Protein AF-A0A060C1S2-F1 (afdb_monomer)

Secondary structure (DSSP, 8-state):
-EE--SS-SS-HHHHHHHHTT--EEEESSTTHHHH--BTTTEEEESS--HHHHHHHHHHHHHHHHT-

InterPro domains:
  IPR001296 Glycosyl transferase, family 1 [PF00534] (2-64)
  IPR050194 Glycosyltransferase group 1 [PTHR45947] (1-64)

Foldseek 3Di:
DEALDPADAAPVVLLVCLVVVHEYEYEPHHNVCVSDPDPPSYHYFHDRPVVSVVVRVVVSVVVVVVD

Organism: NCBI:txid159447

Nearest PDB structures (foldseek):
  3c48-assembly1_A  TM=9.764E-01  e=1.259E-06  Corynebacterium glutamicum
  3c48-assembly1_B  TM=9.838E-01  e=2.659E-06  Corynebacterium glutamicum
  3c4q-assembly2_B  TM=9.684E-01  e=2.659E-06  Corynebacterium glutamicum
  5d00-assembly1_A  TM=9.392E-01  e=2.548E-03  Bacillus subtilis subsp. subtilis str. 168
  6tvp-assembly1_B  TM=7.981E-01  e=3.831E-03  Mycolicibacterium smegmatis MC2 155

Sequence (67 aa):
MAVPSHNESFGLVALEAQACGTPVVAARVGGLPVAV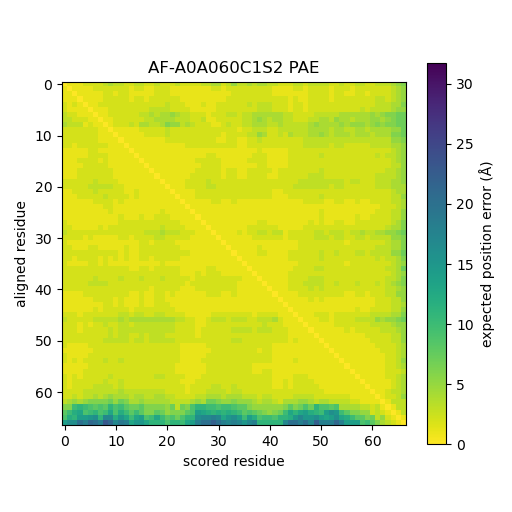ADGRSGLLVTGHEPAAWADVLTEALRRRAEL

Radius of gyration: 10.91 Å; Cα contacts (8 Å, |Δi|>4): 107; chains: 1; bounding box: 30×17×26 Å

Structure (mmCIF, N/CA/C/O backbone):
data_AF-A0A060C1S2-F1
#
_entry.id   AF-A0A060C1S2-F1
#
loop_
_atom_site.group_PDB
_atom_site.id
_atom_site.type_symbol
_atom_site.label_atom_id
_atom_site.label_alt_id
_atom_site.label_comp_id
_atom_site.label_asym_id
_atom_site.label_entity_id
_atom_site.label_seq_id
_atom_site.pdbx_PDB_ins_code
_atom_site.Cartn_x
_atom_site.Cartn_y
_atom_site.Cartn_z
_atom_site.occupancy
_atom_site.B_iso_or_equiv
_atom_site.auth_seq_id
_atom_site.auth_comp_id
_atom_site.auth_asym_id
_atom_site.auth_atom_id
_atom_site.pdbx_PDB_model_num
ATOM 1 N N . MET A 1 1 ? -5.021 6.089 -0.238 1.00 95.12 1 MET A N 1
ATOM 2 C CA . MET A 1 1 ? -3.813 6.865 -0.578 1.00 95.12 1 MET A CA 1
ATOM 3 C C . MET A 1 1 ? -2.901 5.995 -1.430 1.00 95.12 1 MET A C 1
ATOM 5 O O . MET A 1 1 ? -2.703 4.839 -1.073 1.00 95.12 1 MET A O 1
ATOM 9 N N . ALA A 1 2 ? -2.379 6.525 -2.536 1.00 97.62 2 ALA A N 1
ATOM 10 C CA . ALA A 1 2 ? -1.364 5.860 -3.352 1.00 97.62 2 ALA A CA 1
ATOM 11 C C . ALA A 1 2 ? 0.016 6.473 -3.062 1.00 97.62 2 ALA A C 1
ATOM 13 O O . ALA A 1 2 ? 0.128 7.697 -3.016 1.00 97.62 2 ALA A O 1
ATOM 14 N N . VAL A 1 3 ? 1.049 5.643 -2.892 1.00 97.88 3 VAL A N 1
ATOM 15 C CA . VAL A 1 3 ? 2.443 6.073 -2.666 1.00 97.88 3 VAL A CA 1
ATOM 16 C C . VAL A 1 3 ? 3.364 5.463 -3.736 1.00 97.88 3 VAL A C 1
ATOM 18 O O . VAL A 1 3 ? 4.100 4.516 -3.446 1.00 97.88 3 VAL A O 1
ATOM 21 N N . PRO A 1 4 ? 3.311 5.943 -4.996 1.00 97.75 4 PRO A N 1
ATOM 22 C CA . PRO A 1 4 ? 4.070 5.391 -6.123 1.00 97.75 4 PRO A CA 1
ATOM 23 C C . PRO A 1 4 ? 5.515 5.910 -6.181 1.00 97.75 4 PRO A C 1
ATOM 25 O O . PRO A 1 4 ? 6.053 6.161 -7.257 1.00 97.75 4 PRO A O 1
ATOM 28 N N . SER A 1 5 ? 6.155 6.106 -5.026 1.00 97.38 5 SER A N 1
ATOM 29 C CA . SER A 1 5 ? 7.532 6.599 -4.948 1.00 97.38 5 SER A CA 1
ATOM 30 C C . SER A 1 5 ? 8.489 5.648 -5.672 1.00 97.38 5 SER A C 1
ATOM 32 O O . SER A 1 5 ? 8.361 4.431 -5.558 1.00 97.38 5 SER A O 1
ATOM 34 N N . HIS A 1 6 ? 9.469 6.183 -6.404 1.00 97.31 6 HIS A N 1
ATOM 35 C CA . HIS A 1 6 ? 10.590 5.389 -6.933 1.00 97.31 6 HIS A CA 1
ATOM 36 C C . HIS A 1 6 ? 11.661 5.129 -5.866 1.00 97.31 6 HIS A C 1
ATOM 38 O O . HIS A 1 6 ? 12.340 4.107 -5.901 1.00 97.31 6 HIS A O 1
ATOM 44 N N . ASN A 1 7 ? 11.786 6.040 -4.901 1.00 95.56 7 ASN A N 1
ATOM 45 C CA . ASN A 1 7 ? 12.645 5.913 -3.735 1.00 95.56 7 ASN A CA 1
ATOM 46 C C . ASN A 1 7 ? 11.950 6.574 -2.542 1.00 95.56 7 ASN A C 1
ATOM 48 O O . ASN A 1 7 ? 11.395 7.661 -2.685 1.00 95.56 7 ASN A O 1
ATOM 52 N N . GLU A 1 8 ? 11.981 5.928 -1.382 1.00 96.38 8 GLU A N 1
ATOM 53 C CA . GLU A 1 8 ? 11.340 6.416 -0.162 1.00 96.38 8 GLU A CA 1
ATOM 54 C C . GLU A 1 8 ? 12.170 5.990 1.047 1.00 96.38 8 GLU A C 1
ATOM 56 O O . GLU A 1 8 ? 12.572 4.832 1.146 1.00 96.38 8 GLU A O 1
ATOM 61 N N . SER A 1 9 ? 12.428 6.909 1.974 1.00 95.88 9 SER A N 1
ATOM 62 C CA . SER A 1 9 ? 13.274 6.613 3.131 1.00 95.88 9 SER A CA 1
ATOM 63 C C . SER A 1 9 ? 12.545 5.731 4.138 1.00 95.88 9 SER A C 1
ATOM 65 O O . SER A 1 9 ? 13.074 4.705 4.554 1.00 95.88 9 SER A O 1
ATOM 67 N N . PHE A 1 10 ? 11.322 6.112 4.518 1.00 95.25 10 PHE A N 1
ATOM 68 C CA . PHE A 1 10 ? 10.543 5.364 5.510 1.00 95.25 10 PHE A CA 1
ATOM 69 C C . PHE A 1 10 ? 9.050 5.310 5.189 1.00 95.25 10 PHE A C 1
ATOM 71 O O . PHE A 1 10 ? 8.426 4.287 5.431 1.00 95.25 10 PHE A O 1
ATOM 78 N N . GLY A 1 11 ? 8.470 6.360 4.598 1.00 95.12 11 GLY A N 1
ATOM 79 C CA . GLY A 1 11 ? 7.033 6.394 4.320 1.00 95.12 11 GLY A CA 1
ATOM 80 C C . GLY A 1 11 ? 6.186 6.865 5.504 1.00 95.12 11 GLY A C 1
ATOM 81 O O . GLY A 1 11 ? 5.138 6.289 5.782 1.00 95.12 11 GLY A O 1
ATOM 82 N N . LEU A 1 12 ? 6.604 7.936 6.189 1.00 97.38 12 LEU A N 1
ATOM 83 C CA . LEU A 1 12 ? 5.833 8.531 7.293 1.00 97.38 12 LEU A CA 1
ATOM 84 C C . LEU A 1 12 ? 4.406 8.910 6.873 1.00 97.38 12 LEU A C 1
ATOM 86 O O . LEU A 1 12 ? 3.463 8.611 7.595 1.00 97.38 12 LEU A O 1
ATOM 90 N N . VAL A 1 13 ? 4.228 9.444 5.663 1.00 96.50 13 VAL A N 1
ATOM 91 C CA . VAL A 1 13 ? 2.893 9.793 5.151 1.00 96.50 13 VAL A CA 1
ATOM 92 C C . VAL A 1 13 ? 2.007 8.548 4.979 1.00 96.50 13 VAL A C 1
ATOM 94 O O . VAL A 1 13 ? 0.801 8.599 5.206 1.00 96.50 13 VAL A O 1
ATOM 97 N N . ALA A 1 14 ? 2.593 7.391 4.644 1.00 97.62 14 ALA A N 1
ATOM 98 C CA . ALA A 1 14 ? 1.857 6.128 4.610 1.00 97.62 14 ALA A CA 1
ATOM 99 C C . ALA A 1 14 ? 1.405 5.699 6.018 1.00 97.62 14 ALA A C 1
ATOM 101 O O . ALA A 1 14 ? 0.313 5.154 6.168 1.00 97.62 14 ALA A O 1
ATOM 102 N N . LEU A 1 15 ? 2.209 5.944 7.057 1.00 97.50 15 LEU A N 1
ATOM 103 C CA . LEU A 1 15 ? 1.826 5.676 8.450 1.00 97.50 15 LEU A CA 1
ATOM 104 C C . LEU A 1 15 ? 0.733 6.629 8.939 1.00 97.50 15 LEU A C 1
ATOM 106 O O . LEU A 1 15 ? -0.223 6.182 9.565 1.00 97.50 15 LEU A O 1
ATOM 110 N N . GLU A 1 16 ? 0.832 7.916 8.615 1.00 98.25 16 GLU A N 1
ATOM 111 C CA . GLU A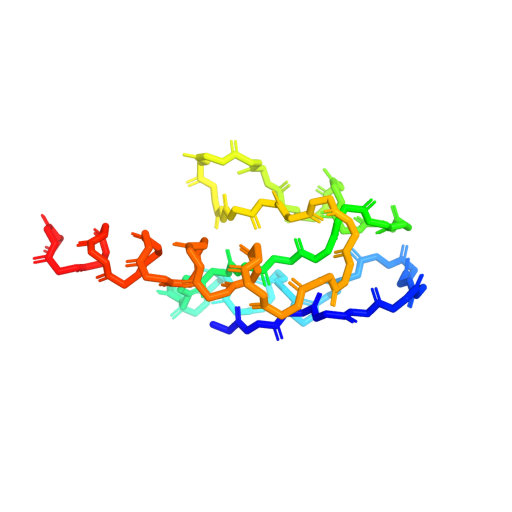 1 16 ? -0.190 8.915 8.948 1.00 98.25 16 GLU A CA 1
ATOM 112 C C . GLU A 1 16 ? -1.535 8.562 8.305 1.00 98.25 16 GLU A C 1
ATOM 114 O O . GLU A 1 16 ? -2.563 8.537 8.980 1.00 98.25 16 GLU A O 1
ATOM 119 N N . ALA A 1 17 ? -1.529 8.188 7.021 1.00 97.25 17 ALA A N 1
ATOM 120 C CA . ALA A 1 17 ? -2.734 7.737 6.335 1.00 97.25 17 ALA A CA 1
ATOM 121 C C . ALA A 1 17 ? -3.358 6.503 7.010 1.00 97.25 17 ALA A C 1
ATOM 123 O O . ALA A 1 17 ? -4.571 6.482 7.226 1.00 97.25 17 ALA A O 1
ATOM 124 N N . GLN A 1 18 ? -2.542 5.513 7.397 1.00 95.31 18 GLN A N 1
ATOM 125 C CA . GLN A 1 18 ? -3.003 4.339 8.149 1.00 95.31 18 GLN A CA 1
ATOM 126 C C . GLN A 1 18 ? -3.607 4.733 9.506 1.00 95.31 18 GLN A C 1
ATOM 128 O O . GLN A 1 18 ? -4.681 4.247 9.856 1.00 95.31 18 GLN A O 1
ATOM 133 N N . ALA A 1 19 ? -2.970 5.645 10.246 1.00 96.62 19 ALA A N 1
ATOM 134 C CA . ALA A 1 19 ? -3.470 6.140 11.530 1.00 96.62 19 ALA A CA 1
ATOM 135 C C . ALA A 1 19 ? -4.810 6.888 11.395 1.00 96.62 19 ALA A C 1
ATOM 137 O O . ALA A 1 19 ? -5.649 6.824 12.291 1.00 96.62 19 ALA A O 1
ATOM 138 N N . CYS A 1 20 ? -5.047 7.539 10.255 1.00 96.56 20 CYS A N 1
ATOM 139 C CA . CYS A 1 20 ? -6.324 8.163 9.910 1.00 96.56 20 CYS A CA 1
ATOM 140 C C . CYS A 1 20 ? -7.363 7.181 9.332 1.00 96.56 20 CYS A C 1
ATOM 142 O O . CYS A 1 20 ? -8.405 7.619 8.844 1.00 96.56 20 CYS A O 1
ATOM 144 N N . GLY A 1 21 ? -7.089 5.873 9.319 1.00 92.81 21 GLY A N 1
ATOM 145 C CA . GLY A 1 21 ? -7.990 4.861 8.756 1.00 92.81 21 GLY A CA 1
ATOM 146 C C . GLY A 1 21 ? -8.115 4.914 7.229 1.00 92.81 21 GLY A C 1
ATOM 147 O O . GLY A 1 21 ? -9.043 4.345 6.658 1.00 92.81 21 GLY A O 1
ATOM 148 N N . THR A 1 22 ? -7.204 5.605 6.541 1.00 94.19 22 THR A N 1
ATOM 149 C CA . THR A 1 22 ? -7.192 5.676 5.078 1.00 94.19 22 THR A CA 1
ATOM 150 C C . THR A 1 22 ? -6.446 4.467 4.507 1.00 94.19 22 THR A C 1
ATOM 152 O O . THR A 1 22 ? -5.264 4.300 4.810 1.00 94.19 22 THR A O 1
ATOM 155 N N . PRO A 1 23 ? -7.062 3.656 3.623 1.00 94.56 23 PRO A N 1
ATOM 156 C CA . PRO A 1 23 ? -6.366 2.545 2.976 1.00 94.56 23 PRO A CA 1
ATOM 157 C C . PRO A 1 23 ? -5.124 3.011 2.211 1.00 94.56 23 PRO A C 1
ATOM 159 O O . PRO A 1 23 ? -5.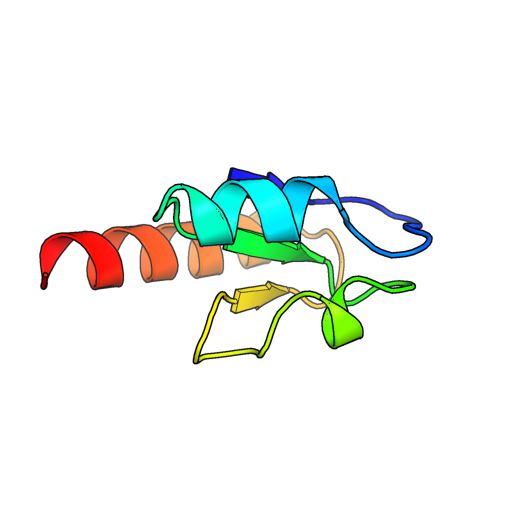182 4.008 1.478 1.00 94.56 23 PRO A O 1
ATOM 162 N N . VAL A 1 24 ? -4.018 2.276 2.338 1.00 97.69 24 VAL A N 1
ATOM 163 C CA . VAL A 1 24 ? -2.739 2.586 1.683 1.00 97.69 24 VAL A CA 1
ATOM 164 C C . VAL A 1 24 ? -2.395 1.543 0.625 1.00 97.69 24 VAL A C 1
ATOM 166 O O . VAL A 1 24 ? -2.425 0.343 0.887 1.00 97.69 24 VAL A O 1
ATOM 169 N N . VAL A 1 25 ? -2.012 2.025 -0.558 1.00 98.50 25 VAL A N 1
ATOM 170 C CA . VAL A 1 25 ? -1.335 1.253 -1.605 1.00 98.50 25 VAL A CA 1
ATOM 171 C C . VAL A 1 25 ? 0.020 1.907 -1.856 1.00 98.50 25 VAL A C 1
ATOM 173 O O . VAL A 1 25 ? 0.071 3.095 -2.176 1.00 98.50 25 VAL A O 1
ATOM 176 N N . ALA A 1 26 ? 1.116 1.173 -1.691 1.00 98.50 26 ALA A N 1
ATOM 177 C CA . ALA A 1 26 ? 2.468 1.729 -1.750 1.00 98.50 26 ALA A CA 1
ATOM 178 C C . ALA A 1 26 ? 3.403 0.908 -2.645 1.00 98.50 26 ALA A C 1
ATOM 180 O O . ALA A 1 26 ? 3.266 -0.307 -2.759 1.00 98.50 26 ALA A O 1
ATOM 181 N N . ALA A 1 27 ? 4.377 1.566 -3.273 1.00 98.50 27 ALA A N 1
ATOM 182 C CA . ALA A 1 27 ? 5.433 0.879 -4.006 1.00 98.50 27 ALA A CA 1
ATOM 183 C C . ALA A 1 27 ? 6.281 0.024 -3.048 1.00 98.50 27 ALA A C 1
ATOM 185 O O . ALA A 1 27 ? 6.606 0.448 -1.939 1.00 98.50 27 ALA A O 1
ATOM 186 N N . ARG A 1 28 ? 6.709 -1.162 -3.483 1.00 98.25 28 ARG A N 1
ATOM 187 C CA . ARG A 1 28 ? 7.638 -2.019 -2.732 1.00 98.25 28 ARG A CA 1
ATOM 188 C C . ARG A 1 28 ? 9.086 -1.542 -2.904 1.00 98.25 28 ARG A C 1
ATOM 190 O O . ARG A 1 28 ? 9.917 -2.254 -3.460 1.00 98.25 28 ARG A O 1
ATOM 197 N N . VAL A 1 29 ? 9.383 -0.326 -2.452 1.00 97.94 29 VAL A N 1
ATOM 198 C CA . VAL A 1 29 ? 10.721 0.282 -2.534 1.00 97.94 29 VAL A CA 1
ATOM 199 C C . VAL A 1 29 ? 11.113 0.952 -1.223 1.00 97.94 29 VAL A C 1
ATOM 201 O O . VAL A 1 29 ? 10.256 1.412 -0.469 1.00 97.94 29 VAL A O 1
ATOM 204 N N . GLY A 1 30 ? 12.421 1.042 -0.977 1.00 96.06 30 GLY A N 1
ATOM 205 C CA . GLY A 1 30 ? 12.965 1.759 0.173 1.00 96.06 30 GLY A CA 1
ATOM 206 C C . GLY A 1 30 ? 12.355 1.301 1.501 1.00 96.06 30 GLY A C 1
ATOM 207 O O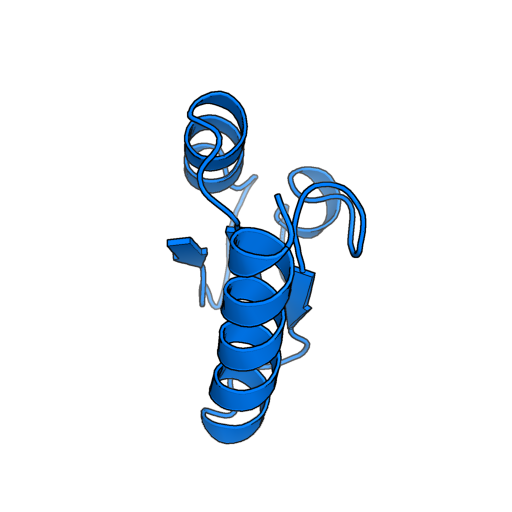 . GLY A 1 30 ? 12.245 0.101 1.749 1.00 96.06 30 GLY A O 1
ATOM 208 N N . GLY A 1 31 ? 11.948 2.248 2.346 1.00 97.44 31 GLY A N 1
ATOM 209 C CA . GLY A 1 31 ? 11.348 1.960 3.653 1.00 97.44 31 GLY A CA 1
ATOM 210 C C . GLY A 1 31 ? 9.854 1.608 3.643 1.00 97.44 31 GLY A C 1
ATOM 211 O O . GLY A 1 31 ? 9.326 1.202 4.676 1.00 97.44 31 GLY A O 1
ATOM 212 N N . LEU A 1 32 ? 9.159 1.698 2.504 1.00 98.06 32 LEU A N 1
ATOM 213 C CA . LEU A 1 32 ? 7.714 1.427 2.431 1.00 98.06 32 LEU A CA 1
ATOM 214 C C . LEU A 1 32 ? 7.313 0.008 2.876 1.00 98.06 32 LEU A C 1
ATOM 216 O O . LEU A 1 32 ? 6.311 -0.109 3.580 1.00 98.06 32 LEU A O 1
ATOM 220 N N . PRO A 1 33 ? 8.072 -1.066 2.570 1.00 98.00 33 PRO A N 1
ATOM 221 C CA . PRO A 1 33 ? 7.771 -2.405 3.082 1.00 98.00 33 PRO A CA 1
ATOM 222 C C . PRO A 1 33 ? 7.924 -2.552 4.602 1.00 98.00 33 PRO A C 1
ATOM 224 O O . PRO A 1 33 ? 7.469 -3.546 5.160 1.00 98.00 33 PRO A O 1
ATOM 227 N N . VAL A 1 34 ? 8.575 -1.592 5.269 1.00 97.44 34 VAL A N 1
ATOM 228 C CA . VAL A 1 34 ? 8.656 -1.528 6.736 1.00 97.44 34 VAL A CA 1
ATOM 229 C C . VAL A 1 34 ? 7.446 -0.786 7.305 1.00 97.44 34 VAL A C 1
ATOM 231 O O . VAL A 1 34 ? 6.883 -1.212 8.310 1.00 97.44 34 VAL A O 1
ATOM 234 N N . ALA A 1 35 ? 7.019 0.303 6.659 1.00 97.38 35 ALA A N 1
ATOM 235 C CA . ALA A 1 35 ? 5.874 1.106 7.090 1.00 97.38 35 ALA A CA 1
ATOM 236 C C . ALA A 1 35 ? 4.501 0.488 6.761 1.00 97.38 35 ALA A C 1
ATOM 238 O O . ALA A 1 35 ? 3.500 0.855 7.379 1.00 97.38 35 ALA A O 1
ATOM 239 N N . VAL A 1 36 ? 4.429 -0.420 5.783 1.00 97.88 36 VAL A N 1
ATOM 240 C CA . VAL A 1 36 ? 3.180 -1.037 5.316 1.00 97.88 36 VAL A CA 1
ATOM 241 C C . VAL A 1 36 ? 3.280 -2.557 5.407 1.00 97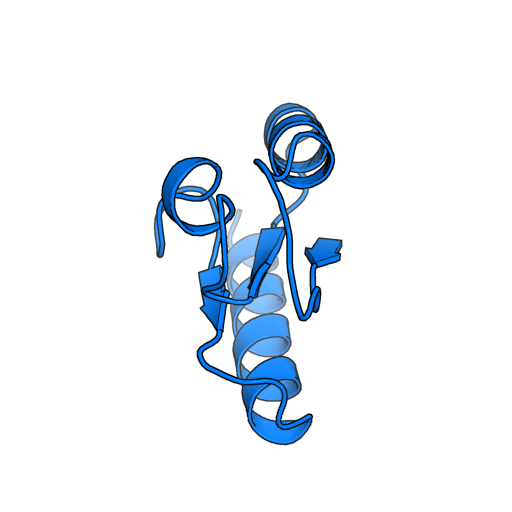.88 36 VAL A C 1
ATOM 243 O O . VAL A 1 36 ? 4.057 -3.188 4.691 1.00 97.88 36 VAL A O 1
ATOM 246 N N . ALA A 1 37 ? 2.442 -3.158 6.254 1.00 97.25 37 ALA A N 1
ATOM 247 C CA . ALA A 1 37 ? 2.297 -4.604 6.337 1.00 97.25 37 ALA A CA 1
ATOM 248 C C . ALA A 1 37 ? 1.346 -5.090 5.232 1.00 97.25 37 ALA A C 1
ATOM 250 O O . ALA A 1 37 ? 0.125 -4.936 5.331 1.00 97.25 37 ALA A O 1
ATOM 251 N N . ASP A 1 38 ? 1.921 -5.674 4.183 1.00 97.44 38 ASP A N 1
ATOM 252 C CA . ASP A 1 38 ? 1.202 -6.120 2.988 1.00 97.44 38 ASP A CA 1
ATOM 253 C C . ASP A 1 38 ? 0.045 -7.080 3.308 1.00 97.44 38 ASP A C 1
ATOM 255 O O . ASP A 1 38 ? 0.186 -8.029 4.082 1.00 97.44 38 ASP A O 1
ATOM 259 N N . GLY A 1 39 ? -1.125 -6.796 2.740 1.00 94.69 39 GLY A N 1
ATOM 260 C CA . GLY A 1 39 ? -2.368 -7.529 2.969 1.00 94.69 39 GLY A CA 1
ATOM 261 C C . GLY A 1 39 ? -3.026 -7.289 4.332 1.00 94.69 39 GLY A C 1
ATOM 262 O O . GLY A 1 39 ? -4.146 -7.756 4.530 1.00 94.69 39 GLY A O 1
ATOM 263 N N . ARG A 1 40 ? -2.376 -6.565 5.255 1.00 94.06 40 ARG A N 1
ATOM 264 C CA . ARG A 1 40 ? -2.879 -6.308 6.616 1.00 94.06 40 ARG A CA 1
ATOM 265 C C . ARG A 1 40 ? -3.202 -4.843 6.866 1.00 94.06 40 ARG A C 1
ATOM 267 O O . ARG A 1 40 ? -4.326 -4.531 7.235 1.00 94.06 40 ARG A O 1
ATOM 274 N N . SER A 1 41 ? -2.219 -3.962 6.709 1.00 94.38 41 SER A N 1
ATOM 275 C CA . SER A 1 41 ? -2.374 -2.523 6.959 1.00 94.38 41 SER A CA 1
ATOM 276 C C . SER A 1 41 ? -2.389 -1.694 5.668 1.00 94.38 41 SER A C 1
ATOM 278 O O . SER A 1 41 ? -2.800 -0.536 5.664 1.00 94.38 41 SER A O 1
ATOM 280 N N . GLY A 1 42 ? -2.011 -2.313 4.548 1.00 96.88 42 GLY A N 1
ATOM 281 C CA . GLY A 1 42 ? -2.112 -1.777 3.196 1.00 96.88 42 GLY A CA 1
ATOM 282 C C . GLY A 1 42 ? -1.731 -2.837 2.164 1.00 96.88 42 GLY A C 1
ATOM 283 O O . GLY A 1 42 ? -1.606 -4.015 2.497 1.00 96.88 42 GLY A O 1
ATOM 284 N N . LEU A 1 43 ? -1.547 -2.422 0.914 1.00 98.31 43 LEU A N 1
ATOM 285 C CA . LEU A 1 43 ? -1.091 -3.283 -0.180 1.00 98.31 43 LEU A CA 1
ATOM 286 C C . LEU A 1 43 ? 0.207 -2.748 -0.778 1.00 98.31 43 LEU A C 1
ATOM 288 O O . LEU A 1 43 ? 0.378 -1.534 -0.918 1.00 98.31 43 LEU A O 1
ATOM 292 N N . LEU A 1 44 ? 1.107 -3.654 -1.153 1.00 98.50 44 LEU A N 1
ATOM 293 C CA . LEU A 1 44 ? 2.371 -3.310 -1.796 1.00 98.50 44 LEU A CA 1
ATOM 294 C C . LEU A 1 44 ? 2.383 -3.696 -3.278 1.00 98.50 44 LEU A C 1
ATOM 296 O O . LEU A 1 44 ? 2.126 -4.844 -3.635 1.00 98.50 44 LEU A O 1
ATOM 300 N N . VAL A 1 45 ? 2.765 -2.751 -4.139 1.00 98.56 45 VAL A N 1
ATOM 301 C CA . VAL A 1 45 ? 2.907 -2.951 -5.589 1.00 98.56 45 VAL A CA 1
ATOM 302 C C . VAL A 1 45 ? 4.382 -3.086 -5.948 1.00 98.56 45 VAL A C 1
ATOM 304 O O . VAL A 1 45 ? 5.201 -2.238 -5.590 1.00 98.56 45 VAL A O 1
ATOM 307 N N . THR A 1 46 ? 4.739 -4.144 -6.672 1.00 97.69 46 THR A N 1
ATOM 308 C CA . THR A 1 46 ? 6.080 -4.279 -7.253 1.00 97.69 46 THR A CA 1
ATOM 309 C C . THR A 1 46 ? 6.128 -3.536 -8.588 1.00 97.69 46 THR A C 1
ATOM 311 O O . THR A 1 46 ? 5.363 -3.852 -9.495 1.00 97.69 46 THR A O 1
ATOM 314 N N . GLY A 1 47 ? 7.045 -2.575 -8.717 1.00 96.38 47 GLY A N 1
ATOM 315 C CA . GLY A 1 47 ? 7.192 -1.748 -9.918 1.00 96.38 47 GLY A CA 1
ATOM 316 C C . GLY A 1 47 ? 6.181 -0.600 -10.021 1.00 96.38 47 GLY A C 1
ATOM 317 O O . GLY A 1 47 ? 5.422 -0.309 -9.093 1.00 96.38 47 GLY A O 1
ATOM 318 N N . HIS A 1 48 ? 6.195 0.071 -11.173 1.00 97.88 48 HIS A N 1
ATOM 319 C CA . HIS A 1 48 ? 5.470 1.328 -11.415 1.00 97.88 48 HIS A CA 1
ATOM 320 C C . HIS A 1 48 ? 4.554 1.261 -12.638 1.00 97.88 48 HIS A C 1
ATOM 322 O O . HIS A 1 48 ? 4.082 2.288 -13.117 1.00 97.88 48 HIS A O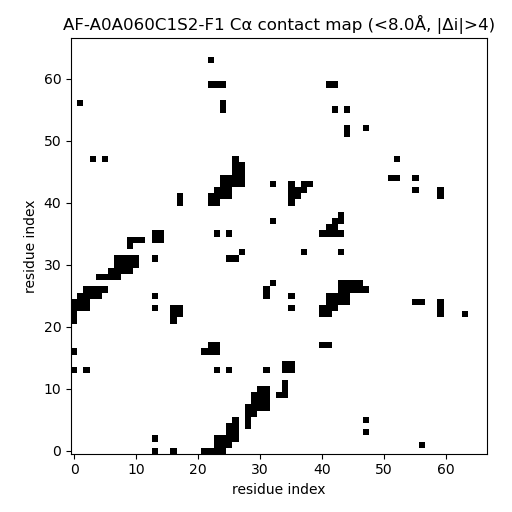 1
ATOM 328 N N . GLU A 1 49 ? 4.279 0.050 -13.127 1.00 98.25 49 GLU A N 1
ATOM 329 C CA . GLU A 1 49 ? 3.389 -0.152 -14.266 1.00 98.25 49 GLU A CA 1
ATOM 330 C C . GLU A 1 49 ? 1.956 0.280 -13.916 1.00 98.25 49 GLU A C 1
ATOM 332 O O . GLU A 1 49 ? 1.372 -0.270 -12.973 1.00 98.25 49 GLU A O 1
ATOM 337 N N . PRO A 1 50 ? 1.349 1.226 -14.662 1.00 97.94 50 PRO A N 1
ATOM 338 C CA . PRO A 1 50 ? 0.034 1.769 -14.326 1.00 97.94 50 PRO A CA 1
ATOM 339 C C . PRO A 1 50 ? -1.065 0.710 -14.195 1.00 97.94 50 PRO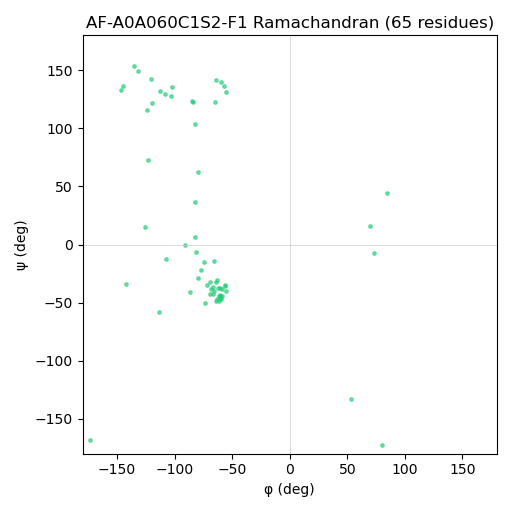 A C 1
ATOM 341 O O . PRO A 1 50 ? -1.938 0.842 -13.342 1.00 97.94 50 PRO A O 1
ATOM 344 N N . ALA A 1 51 ? -1.005 -0.355 -15.001 1.00 98.00 51 ALA A N 1
ATOM 345 C CA . ALA A 1 51 ? -1.967 -1.454 -14.939 1.00 98.00 51 ALA A CA 1
ATOM 346 C C . ALA A 1 51 ? -1.915 -2.189 -13.588 1.00 98.00 51 ALA A C 1
ATOM 348 O O . ALA A 1 51 ? -2.945 -2.361 -12.944 1.00 98.00 51 ALA A O 1
ATOM 349 N N . ALA A 1 52 ? -0.714 -2.519 -13.102 1.00 97.88 52 ALA A N 1
ATOM 350 C CA . ALA A 1 52 ? -0.542 -3.176 -11.805 1.00 97.88 52 ALA A CA 1
ATOM 351 C C . ALA A 1 52 ? -1.047 -2.294 -10.650 1.00 97.88 52 ALA A C 1
ATOM 353 O O . ALA A 1 52 ? -1.665 -2.777 -9.702 1.00 97.88 52 ALA A O 1
ATOM 354 N N . TRP A 1 53 ? -0.828 -0.981 -10.743 1.00 98.31 53 TRP A N 1
ATOM 355 C CA . TRP A 1 53 ? -1.361 -0.026 -9.775 1.00 98.31 53 TRP A CA 1
ATOM 356 C C . TRP A 1 53 ? -2.886 0.061 -9.817 1.00 98.31 53 TRP A C 1
ATOM 358 O O . TRP A 1 53 ? -3.518 0.082 -8.761 1.00 98.31 53 TRP A O 1
ATOM 368 N N . ALA A 1 54 ? -3.485 0.090 -11.009 1.00 98.25 54 ALA A N 1
ATOM 369 C CA . ALA A 1 54 ? -4.934 0.119 -11.175 1.00 98.25 54 ALA A CA 1
ATOM 370 C C . ALA A 1 54 ? -5.606 -1.119 -10.560 1.00 98.25 54 ALA A C 1
ATOM 372 O O . ALA A 1 54 ? -6.601 -0.979 -9.843 1.00 98.25 54 ALA A O 1
ATOM 373 N N . ASP A 1 55 ? -5.033 -2.306 -10.768 1.00 98.00 55 ASP A N 1
ATOM 374 C CA . ASP A 1 55 ? -5.543 -3.554 -10.195 1.00 98.00 55 ASP A CA 1
ATOM 375 C C . ASP A 1 55 ? -5.528 -3.513 -8.661 1.00 98.00 55 ASP A C 1
ATOM 377 O O . ASP A 1 55 ? -6.543 -3.773 -8.008 1.00 98.00 55 ASP A O 1
ATOM 381 N N . VAL A 1 56 ? -4.404 -3.101 -8.068 1.00 98.12 56 VAL A N 1
ATOM 382 C CA . VAL A 1 56 ? -4.245 -3.064 -6.606 1.00 98.12 56 VAL A CA 1
ATOM 383 C C . VAL A 1 56 ? -5.073 -1.947 -5.963 1.00 98.12 56 VAL A C 1
ATOM 385 O O . VAL A 1 56 ? -5.623 -2.129 -4.876 1.00 98.12 56 VAL A O 1
ATOM 388 N N . LEU A 1 57 ? -5.227 -0.799 -6.626 1.00 97.62 57 LEU A N 1
ATOM 389 C CA . LEU A 1 57 ? -6.123 0.263 -6.162 1.00 97.62 57 LEU A CA 1
ATOM 390 C C . LEU A 1 57 ? -7.586 -0.183 -6.200 1.00 97.62 57 LEU A C 1
ATOM 392 O O . LEU A 1 57 ? -8.333 0.103 -5.264 1.00 97.62 57 LEU A O 1
ATOM 396 N N . THR A 1 58 ? -7.987 -0.910 -7.243 1.00 97.00 58 THR A N 1
ATOM 397 C CA . THR A 1 58 ? -9.338 -1.476 -7.346 1.00 97.00 58 THR A CA 1
ATOM 398 C C . THR A 1 58 ? -9.597 -2.456 -6.204 1.00 97.00 58 THR A C 1
ATOM 400 O O . THR A 1 58 ? -10.637 -2.380 -5.551 1.00 97.00 58 THR A O 1
ATOM 403 N N . GLU A 1 59 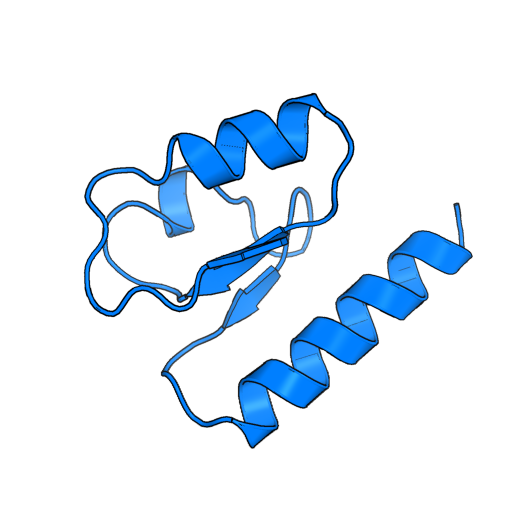? -8.632 -3.327 -5.912 1.00 95.88 59 GLU A N 1
ATOM 404 C CA . GLU A 1 59 ? -8.691 -4.244 -4.772 1.00 95.88 59 GLU A CA 1
ATOM 405 C C . GLU A 1 59 ? -8.810 -3.495 -3.433 1.00 95.88 59 GLU A C 1
ATOM 407 O O . GLU A 1 59 ? -9.683 -3.801 -2.619 1.00 95.88 59 GLU A O 1
ATOM 412 N N . ALA A 1 60 ? -7.997 -2.458 -3.214 1.00 94.94 60 ALA A N 1
ATOM 413 C CA . ALA A 1 60 ? -8.054 -1.655 -1.992 1.00 94.94 60 ALA A CA 1
ATOM 414 C C . ALA A 1 60 ? -9.416 -0.962 -1.797 1.00 94.94 60 ALA A C 1
ATOM 416 O O . ALA A 1 60 ? -9.903 -0.854 -0.669 1.00 94.94 60 ALA A O 1
ATOM 417 N N . LEU A 1 61 ? -10.041 -0.497 -2.884 1.00 94.19 61 LEU A N 1
ATOM 418 C CA . LEU A 1 61 ? -11.370 0.115 -2.844 1.00 94.19 61 LEU A CA 1
ATOM 419 C C . LEU A 1 61 ? -12.468 -0.899 -2.510 1.00 94.19 61 LEU A C 1
ATOM 421 O O . LEU A 1 61 ? -13.375 -0.557 -1.753 1.00 94.19 61 LEU A O 1
ATOM 425 N N . ARG A 1 62 ? -1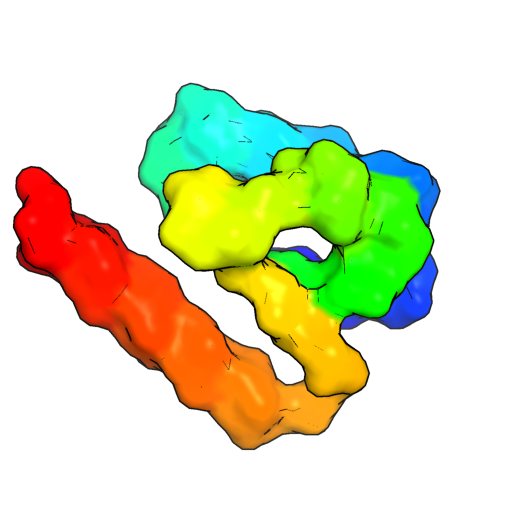2.376 -2.134 -3.021 1.00 93.19 62 ARG A N 1
ATOM 426 C CA . ARG A 1 62 ? -13.332 -3.204 -2.694 1.00 93.19 62 ARG A CA 1
ATOM 427 C C . ARG A 1 62 ? -13.281 -3.575 -1.216 1.00 93.19 62 ARG A C 1
ATOM 429 O O . ARG A 1 62 ? -14.310 -3.515 -0.556 1.00 93.19 62 ARG A O 1
ATOM 436 N N . ARG A 1 63 ? -12.084 -3.808 -0.666 1.00 88.31 63 ARG A N 1
ATOM 437 C CA . ARG A 1 63 ? -11.904 -4.126 0.766 1.00 88.31 63 ARG A CA 1
ATOM 438 C C . ARG A 1 63 ? -12.479 -3.067 1.697 1.00 88.31 63 ARG A C 1
ATOM 440 O O . ARG A 1 63 ? -12.980 -3.390 2.765 1.00 88.31 63 ARG A O 1
ATOM 447 N N . ARG A 1 64 ? -12.397 -1.792 1.307 1.00 83.25 64 ARG A N 1
ATOM 448 C CA . ARG A 1 64 ? -12.980 -0.693 2.084 1.00 83.25 64 ARG A CA 1
ATOM 449 C C . ARG A 1 64 ? -14.510 -0.709 2.067 1.00 83.25 64 ARG A C 1
ATOM 451 O O . ARG A 1 64 ? -15.102 -0.259 3.034 1.00 83.25 64 ARG A O 1
ATOM 458 N N . ALA A 1 65 ? -15.139 -1.155 0.982 1.00 77.44 65 ALA A N 1
ATOM 459 C CA . ALA A 1 65 ? -16.598 -1.202 0.875 1.00 77.44 65 ALA A CA 1
ATOM 460 C C . ALA A 1 65 ? -17.231 -2.344 1.693 1.00 77.44 65 ALA A C 1
ATOM 462 O O . ALA A 1 65 ? -18.439 -2.342 1.905 1.00 77.44 65 ALA A O 1
ATOM 463 N N . GLU A 1 66 ? -16.423 -3.311 2.128 1.00 72.06 66 GLU A N 1
ATOM 464 C CA . GLU A 1 66 ? -16.839 -4.474 2.920 1.00 72.06 66 GLU A CA 1
ATOM 465 C C . GLU A 1 66 ? -16.763 -4.234 4.445 1.00 72.06 66 GLU A C 1
ATOM 467 O O . GLU A 1 66 ? -17.109 -5.128 5.218 1.00 72.06 66 GLU A O 1
ATOM 472 N N . LEU A 1 67 ? -16.327 -3.041 4.873 1.00 58.72 67 LEU A N 1
ATOM 473 C CA . LEU A 1 67 ? -16.243 -2.582 6.269 1.00 58.72 67 LEU A CA 1
ATOM 474 C C . LEU A 1 67 ? -17.319 -1.531 6.564 1.00 58.72 67 LEU A C 1
ATOM 476 O O . LEU A 1 67 ? -17.864 -1.570 7.689 1.00 58.72 67 LEU A O 1
#

Solvent-accessible surface area (backbone atoms only — not comparable to full-atom values): 3864 Å² total; per-residue (Å²): 86,80,42,82,52,88,70,40,82,44,40,66,69,58,42,52,35,43,74,71,72,38,63,36,39,31,25,65,33,70,21,29,64,76,56,35,48,66,83,75,63,22,41,65,38,84,73,80,54,66,67,65,52,51,55,53,51,53,52,55,54,52,59,58,75,77,108

Mean predicted aligned error: 2.44 Å

pLDDT: mean 95.33, std 6.33, range [58.72, 98.56]